Protein AF-A0A9W9YJ70-F1 (afdb_monomer)

pLDDT: mean 70.92, std 20.7, range [30.78, 95.25]

Organism: NCBI:txid174260

Sequence (168 aa):
MNPRKSPPRSLLRWKPKRRQTLLESAHDVGGISVFIYLFAKYFSAFHARAMAEESGFALLKRILLSPECKIGYHTLKVLMEVACDGDVFKPTNLADVPIMLNIDSTAVVRNVAIFQHFLLNWKIWEKAKQGVLEMLLATIDILVHGSHSYYTFKHHSVPESAACCSRF

Structure (mmCIF, N/CA/C/O backbone):
data_AF-A0A9W9YJ70-F1
#
_entry.id   AF-A0A9W9YJ70-F1
#
loop_
_atom_site.group_PDB
_atom_site.id
_atom_site.type_symbol
_atom_site.label_atom_id
_atom_site.label_alt_id
_atom_site.label_comp_id
_atom_site.label_asym_id
_atom_site.label_entity_id
_atom_site.label_seq_id
_atom_site.pdbx_PDB_ins_code
_atom_site.Cartn_x
_atom_site.Cartn_y
_atom_site.Cartn_z
_atom_site.occupancy
_atom_site.B_iso_or_equiv
_atom_site.auth_seq_id
_atom_site.auth_comp_id
_atom_site.auth_asym_id
_atom_site.auth_atom_id
_atom_site.pdbx_PDB_model_num
ATOM 1 N N . MET A 1 1 ? 67.999 4.741 64.733 1.00 35.34 1 MET A N 1
ATOM 2 C CA . MET A 1 1 ? 68.351 4.846 63.300 1.00 35.34 1 MET A CA 1
ATOM 3 C C . MET A 1 1 ? 67.203 4.224 62.502 1.00 35.34 1 MET A C 1
ATOM 5 O O . MET A 1 1 ? 66.841 3.102 62.822 1.00 35.34 1 MET A O 1
ATOM 9 N N . ASN A 1 2 ? 66.652 4.950 61.519 1.00 34.41 2 ASN A N 1
ATOM 10 C CA . ASN A 1 2 ? 65.498 4.617 60.646 1.00 34.41 2 ASN A CA 1
ATOM 11 C C . ASN A 1 2 ? 64.072 4.668 61.271 1.00 34.41 2 ASN A C 1
ATOM 13 O O . ASN A 1 2 ? 63.950 4.613 62.491 1.00 34.41 2 ASN A O 1
ATOM 17 N N . PRO A 1 3 ? 63.001 4.951 60.490 1.00 46.31 3 PRO A N 1
ATOM 18 C CA . PRO A 1 3 ? 62.489 6.316 60.381 1.00 46.31 3 PRO A CA 1
ATOM 19 C C . PRO A 1 3 ? 60.982 6.468 60.689 1.00 46.31 3 PRO A C 1
ATOM 21 O O . PRO A 1 3 ? 60.205 5.525 60.792 1.00 46.31 3 PRO A O 1
ATOM 24 N N . ARG A 1 4 ? 60.586 7.736 60.798 1.00 42.94 4 ARG A N 1
ATOM 25 C CA . ARG A 1 4 ? 59.229 8.286 60.927 1.00 42.94 4 ARG A CA 1
ATOM 26 C C . ARG A 1 4 ? 58.369 7.998 59.669 1.00 42.94 4 ARG A C 1
ATOM 28 O O . ARG A 1 4 ? 58.811 8.388 58.593 1.00 42.94 4 ARG A O 1
ATOM 35 N N . LYS A 1 5 ? 57.126 7.487 59.815 1.00 45.38 5 LYS A N 1
ATOM 36 C CA . LYS A 1 5 ? 55.837 8.115 59.374 1.00 45.38 5 LYS A CA 1
ATOM 37 C C . LYS A 1 5 ? 54.662 7.131 59.136 1.00 45.38 5 LYS A C 1
ATOM 39 O O . LYS A 1 5 ? 54.733 6.265 58.278 1.00 45.38 5 LYS A O 1
ATOM 44 N N . SER A 1 6 ? 53.564 7.429 59.850 1.00 47.78 6 SER A N 1
ATOM 45 C CA . SER A 1 6 ? 52.118 7.265 59.552 1.00 47.78 6 SER A CA 1
ATOM 46 C C . 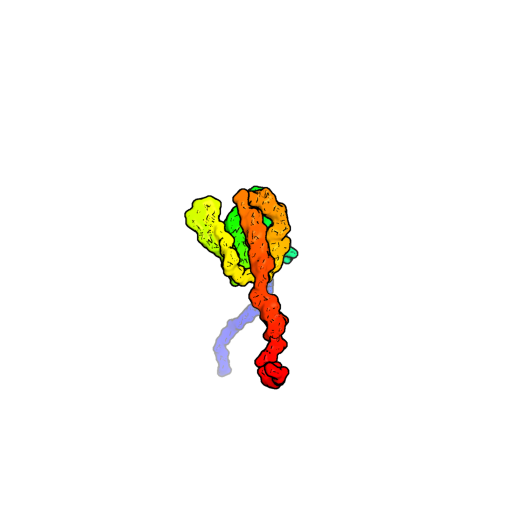SER A 1 6 ? 51.525 5.890 59.185 1.00 47.78 6 SER A C 1
ATOM 48 O O . SER A 1 6 ? 51.913 5.319 58.169 1.00 47.78 6 SER A O 1
ATOM 50 N N . PRO A 1 7 ? 50.456 5.432 59.877 1.00 55.91 7 PRO A N 1
ATOM 51 C CA . PRO A 1 7 ? 49.563 4.408 59.344 1.00 55.91 7 PRO A CA 1
ATOM 52 C C . PRO A 1 7 ? 48.533 5.078 58.422 1.00 55.91 7 PRO A C 1
ATOM 54 O O . PRO A 1 7 ? 48.067 6.180 58.724 1.00 55.91 7 PRO A O 1
ATOM 57 N N . PRO A 1 8 ? 48.139 4.452 57.305 1.00 48.38 8 PRO A N 1
ATOM 58 C CA . PRO A 1 8 ? 46.694 4.303 57.149 1.00 48.38 8 PRO A CA 1
ATOM 59 C C . PRO A 1 8 ? 46.289 3.067 56.340 1.00 48.38 8 PRO A C 1
ATOM 61 O O . PRO A 1 8 ? 46.865 2.748 55.306 1.00 48.38 8 PRO A O 1
ATOM 64 N N . ARG A 1 9 ? 45.186 2.450 56.756 1.00 47.12 9 ARG A N 1
ATOM 65 C CA . ARG A 1 9 ? 43.924 2.346 56.000 1.00 47.12 9 ARG A CA 1
ATOM 66 C C . ARG A 1 9 ? 43.118 1.239 56.653 1.00 47.12 9 ARG A C 1
ATOM 68 O O . ARG A 1 9 ? 43.296 0.051 56.417 1.00 47.12 9 ARG A O 1
ATOM 75 N N . SER A 1 10 ? 42.254 1.702 57.540 1.00 49.62 10 SER A N 1
ATOM 76 C CA . SER A 1 10 ? 41.126 0.997 58.115 1.00 49.62 10 SER A CA 1
ATOM 77 C C . SER A 1 10 ? 40.418 0.128 57.071 1.00 49.62 10 SER A C 1
ATOM 79 O O . SER A 1 10 ? 39.738 0.620 56.173 1.00 49.62 10 SER A O 1
ATOM 81 N N . LEU A 1 11 ? 40.531 -1.189 57.253 1.00 47.25 11 LEU A N 1
ATOM 82 C CA . LEU A 1 11 ? 39.618 -2.204 56.732 1.00 47.25 11 LEU A CA 1
ATOM 83 C C . LEU A 1 11 ? 38.243 -2.036 57.398 1.00 47.25 11 LEU A C 1
ATOM 85 O O . LEU A 1 11 ? 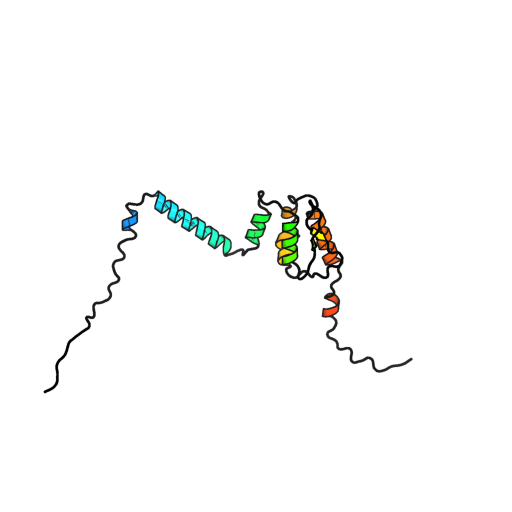37.782 -2.868 58.177 1.00 47.25 11 LEU A O 1
ATOM 89 N N . LEU A 1 12 ? 37.559 -0.936 57.093 1.00 49.03 12 LEU A N 1
ATOM 90 C CA . LEU A 1 12 ? 36.133 -0.808 57.347 1.00 49.03 12 LEU A CA 1
ATOM 91 C C . LEU A 1 12 ? 35.407 -1.464 56.181 1.00 49.03 12 LEU A C 1
ATOM 93 O O . LEU A 1 12 ? 35.013 -0.830 55.209 1.00 49.03 12 LEU A O 1
ATOM 97 N N . ARG A 1 13 ? 35.306 -2.792 56.312 1.00 36.09 13 ARG A N 1
ATOM 98 C CA . ARG A 1 13 ? 34.165 -3.626 55.931 1.00 36.09 13 ARG A CA 1
ATOM 99 C C . ARG A 1 13 ? 33.048 -2.782 55.307 1.00 36.09 13 ARG A C 1
ATOM 101 O O . ARG A 1 13 ? 32.252 -2.188 56.035 1.00 36.09 13 ARG A O 1
ATOM 108 N N . TRP A 1 14 ? 32.996 -2.746 53.977 1.00 30.78 14 TRP A N 1
ATOM 109 C CA . TRP A 1 14 ? 31.865 -2.210 53.227 1.00 30.78 14 TRP A CA 1
ATOM 110 C C . TRP A 1 14 ? 30.626 -3.039 53.575 1.00 30.78 14 TRP A C 1
ATOM 112 O O . TRP A 1 14 ? 30.305 -4.033 52.931 1.00 30.78 14 TRP A O 1
ATOM 122 N N . LYS A 1 15 ? 29.946 -2.660 54.660 1.00 39.19 15 LYS A N 1
ATOM 123 C CA . LYS A 1 15 ? 28.571 -3.071 54.896 1.00 39.19 15 LYS A CA 1
ATOM 124 C C . LYS A 1 15 ? 27.729 -2.328 53.862 1.00 39.19 15 LYS A C 1
ATOM 126 O O . LYS A 1 15 ? 27.862 -1.105 53.780 1.00 39.19 15 LYS A O 1
ATOM 131 N N . PRO A 1 16 ? 26.886 -3.019 53.076 1.00 36.06 16 PRO A N 1
ATOM 132 C CA . PRO A 1 16 ? 25.988 -2.344 52.159 1.00 36.06 16 PRO A CA 1
ATOM 133 C C . PRO A 1 16 ? 25.180 -1.342 52.973 1.00 36.06 16 PRO A C 1
ATOM 135 O O . PRO A 1 16 ? 24.531 -1.692 53.965 1.00 36.06 16 PRO A O 1
ATOM 138 N N . LYS A 1 17 ? 25.322 -0.072 52.593 1.00 44.00 17 LYS A N 1
ATOM 139 C CA . LYS A 1 17 ? 24.580 1.039 53.164 1.00 44.00 17 LYS A CA 1
ATOM 140 C C . LYS A 1 17 ? 23.111 0.652 53.078 1.00 44.00 17 LYS A C 1
ATOM 142 O O . LYS A 1 17 ? 22.598 0.403 51.989 1.00 44.00 17 LYS A O 1
ATOM 147 N N . ARG A 1 18 ? 22.528 0.478 54.266 1.00 45.34 18 ARG A N 1
ATOM 148 C CA . ARG A 1 18 ? 21.122 0.201 54.545 1.00 45.34 18 ARG A CA 1
ATOM 149 C C . ARG A 1 18 ? 20.251 0.685 53.383 1.00 45.34 18 ARG A C 1
ATOM 151 O O . ARG A 1 18 ? 20.178 1.886 53.146 1.00 45.34 18 ARG A O 1
ATOM 158 N N . ARG A 1 19 ? 19.591 -0.241 52.677 1.00 44.50 19 ARG A N 1
ATOM 159 C CA . ARG A 1 19 ? 18.429 0.075 51.831 1.00 44.50 19 ARG A CA 1
ATOM 160 C C . ARG A 1 19 ? 17.256 0.445 52.748 1.00 44.50 19 ARG A C 1
ATOM 162 O O . ARG A 1 19 ? 16.303 -0.303 52.896 1.00 44.50 19 ARG A O 1
ATOM 169 N N . GLN A 1 20 ? 17.388 1.575 53.418 1.00 49.66 20 GLN A N 1
ATOM 170 C CA . GLN A 1 20 ? 16.313 2.393 53.962 1.00 49.66 20 GLN A CA 1
ATOM 171 C C . GLN A 1 20 ? 16.580 3.716 53.245 1.00 49.66 20 GLN A C 1
ATOM 173 O O . GLN A 1 20 ? 17.617 4.322 53.484 1.00 49.66 20 GLN A O 1
ATOM 178 N N . THR A 1 21 ? 15.872 4.075 52.178 1.00 48.59 21 THR A N 1
ATOM 179 C CA . THR A 1 21 ? 14.490 4.555 52.238 1.00 48.59 21 THR A CA 1
ATOM 180 C C . THR A 1 21 ? 13.903 4.640 50.816 1.00 48.59 21 THR A C 1
ATOM 182 O O . THR A 1 21 ? 13.986 5.663 50.150 1.00 48.59 21 THR A O 1
ATOM 185 N N . LEU A 1 22 ? 13.303 3.562 50.308 1.00 48.34 22 LEU A N 1
ATOM 186 C CA . LEU A 1 22 ? 12.308 3.684 49.220 1.00 48.34 22 LEU A CA 1
ATOM 187 C C . LEU A 1 22 ? 10.999 2.949 49.529 1.00 48.34 22 LEU A C 1
ATOM 189 O O . LEU A 1 22 ? 10.018 3.136 48.821 1.00 48.34 22 LEU A O 1
ATOM 193 N N . LEU A 1 23 ? 10.963 2.163 50.612 1.00 49.12 23 LEU A N 1
ATOM 194 C CA . LEU A 1 23 ? 9.728 1.596 51.156 1.00 49.12 23 LEU A CA 1
ATOM 195 C C . LEU A 1 23 ? 9.146 2.456 52.294 1.00 49.12 23 LEU A C 1
ATOM 197 O O . LEU A 1 23 ? 7.940 2.459 52.487 1.00 49.12 23 LEU A O 1
ATOM 201 N N . GLU A 1 24 ? 9.968 3.240 53.003 1.00 46.94 24 GLU A N 1
ATOM 202 C CA . GLU A 1 24 ? 9.475 4.179 54.030 1.00 46.94 24 GLU A CA 1
ATOM 203 C C . GLU A 1 24 ? 8.875 5.461 53.444 1.00 46.94 24 GLU A C 1
ATOM 205 O O . GLU A 1 24 ? 8.055 6.096 54.092 1.00 46.94 24 GLU A O 1
ATOM 210 N N . SER A 1 25 ? 9.186 5.808 52.193 1.00 46.56 25 SER A N 1
ATOM 211 C CA . SER A 1 25 ? 8.471 6.882 51.489 1.00 46.56 25 SER A CA 1
ATOM 212 C C . SER A 1 25 ? 7.117 6.418 50.946 1.00 46.56 25 SER A C 1
ATOM 214 O O . SER A 1 25 ? 6.317 7.246 50.534 1.00 46.56 25 SER A O 1
ATOM 216 N N . ALA A 1 26 ? 6.831 5.110 50.942 1.00 51.62 26 ALA A N 1
ATOM 217 C CA . ALA A 1 26 ? 5.557 4.585 50.451 1.00 51.62 26 ALA A CA 1
ATOM 218 C C . ALA A 1 26 ? 4.420 4.711 51.479 1.00 51.62 26 ALA A C 1
ATOM 220 O O . ALA A 1 26 ? 3.260 4.552 51.114 1.00 51.62 26 ALA A O 1
ATOM 221 N N . HIS A 1 27 ? 4.731 5.023 52.742 1.00 51.22 27 HIS A N 1
ATOM 222 C CA . HIS A 1 27 ? 3.723 5.238 53.782 1.00 51.22 27 HIS A CA 1
ATOM 223 C C . HIS A 1 27 ? 3.159 6.665 53.832 1.00 51.22 27 HIS A C 1
ATOM 225 O O . HIS A 1 27 ? 2.244 6.905 54.612 1.00 51.22 27 HIS A O 1
ATOM 231 N N . ASP A 1 28 ? 3.649 7.574 52.981 1.00 55.16 28 ASP A N 1
ATOM 232 C CA . ASP A 1 28 ? 3.177 8.968 52.918 1.00 55.16 28 ASP A CA 1
ATOM 233 C C . ASP A 1 28 ? 2.742 9.402 51.508 1.00 55.16 28 ASP A C 1
ATOM 235 O O . ASP A 1 28 ? 2.331 10.535 51.272 1.00 55.16 28 ASP A O 1
ATOM 239 N N . VAL A 1 29 ? 2.792 8.485 50.538 1.00 58.44 29 VAL A N 1
ATOM 240 C CA . VAL A 1 29 ? 2.275 8.747 49.198 1.00 58.44 29 VAL A CA 1
ATOM 241 C C . VAL A 1 29 ? 1.085 7.831 48.982 1.00 58.44 29 VAL A C 1
ATOM 243 O O . VAL A 1 29 ? 1.234 6.633 48.748 1.00 58.44 29 VAL A O 1
ATOM 246 N N . GLY A 1 30 ? -0.108 8.414 49.132 1.00 66.44 30 GLY A N 1
ATOM 247 C CA . GLY A 1 30 ? -1.389 7.717 49.063 1.00 66.44 30 GLY A CA 1
ATOM 248 C C . GLY A 1 30 ? -1.483 6.763 47.872 1.00 66.44 30 GLY A C 1
ATOM 249 O O . GLY A 1 30 ? -0.824 6.959 46.849 1.00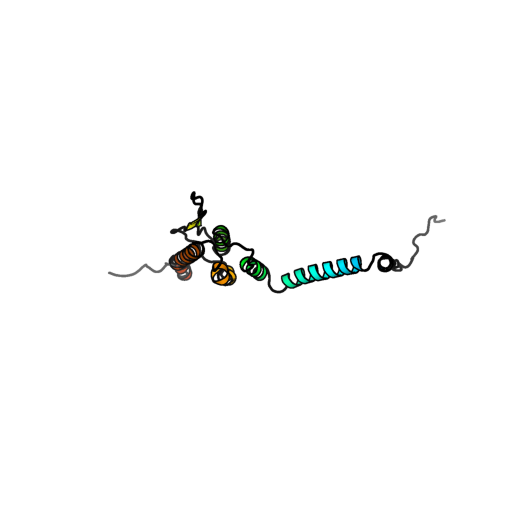 66.44 30 GLY A O 1
ATOM 250 N N . GLY A 1 31 ? -2.329 5.733 47.997 1.00 71.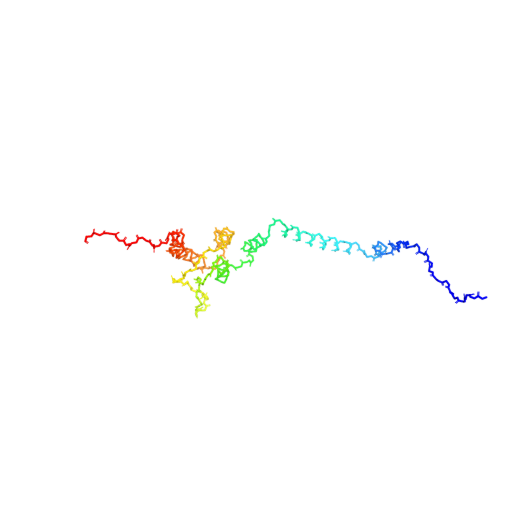44 31 GLY A N 1
ATOM 251 C CA . GLY A 1 31 ? -2.430 4.603 47.058 1.00 71.44 31 GLY A CA 1
ATOM 252 C C . GLY A 1 31 ? -2.548 4.977 45.575 1.00 71.44 31 GLY A C 1
ATOM 253 O O . GLY A 1 31 ? -2.208 4.171 44.717 1.00 71.44 31 GLY A O 1
ATOM 254 N N . ILE A 1 32 ? -2.926 6.219 45.270 1.00 74.19 32 ILE A N 1
ATOM 255 C CA . ILE A 1 32 ? -2.881 6.833 43.942 1.00 74.19 32 ILE A CA 1
ATOM 256 C C . ILE A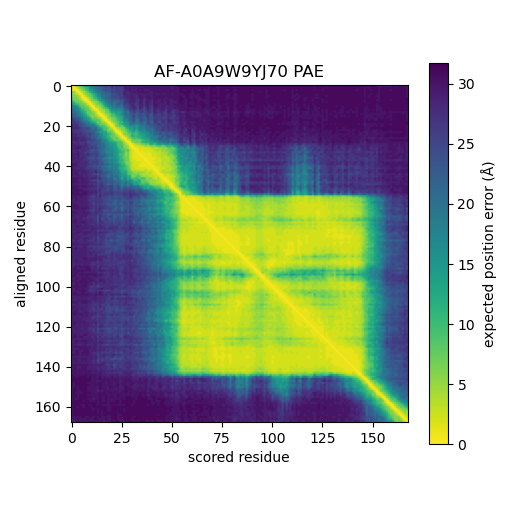 1 32 ? -1.472 6.815 43.330 1.00 74.19 32 ILE A C 1
ATOM 258 O O . ILE A 1 32 ? -1.349 6.502 42.156 1.00 74.19 32 ILE A O 1
ATOM 262 N N . SER A 1 33 ? -0.395 7.093 44.069 1.00 67.12 33 SER A N 1
ATOM 263 C CA . SER A 1 33 ? 0.963 7.074 43.494 1.00 67.12 33 SER A CA 1
ATOM 264 C C . SER A 1 33 ? 1.453 5.663 43.208 1.00 67.12 33 SER A C 1
ATOM 266 O O . SER A 1 33 ? 2.029 5.410 42.151 1.00 67.12 33 SER A O 1
ATOM 268 N N . VAL A 1 34 ? 1.148 4.716 44.097 1.00 77.12 34 VAL A N 1
ATOM 269 C CA . VAL A 1 34 ? 1.418 3.293 43.859 1.00 77.12 34 VAL A CA 1
ATOM 270 C C . VAL A 1 34 ? 0.610 2.805 42.657 1.00 77.12 34 VAL A C 1
ATOM 272 O O . VAL A 1 34 ? 1.157 2.130 41.788 1.00 77.12 34 VAL A O 1
ATOM 275 N N . PHE A 1 35 ? -0.658 3.208 42.553 1.00 74.94 35 PHE A N 1
ATOM 276 C CA . PHE A 1 35 ? -1.517 2.898 41.416 1.00 74.94 35 PHE A CA 1
ATOM 277 C C . PHE A 1 35 ? -0.991 3.514 40.117 1.00 74.94 35 PHE A C 1
ATOM 279 O O . PHE A 1 35 ? -0.860 2.798 39.135 1.00 74.94 35 PHE A O 1
ATOM 286 N N . ILE A 1 36 ? -0.612 4.795 40.107 1.00 73.56 36 ILE A N 1
ATOM 287 C CA . ILE A 1 36 ? -0.038 5.477 38.939 1.00 73.56 36 ILE A CA 1
ATOM 288 C C . ILE A 1 36 ? 1.284 4.827 38.534 1.00 73.56 36 ILE A C 1
ATOM 290 O O . ILE A 1 36 ? 1.498 4.582 37.352 1.00 73.56 36 ILE A O 1
ATOM 294 N N . TYR A 1 37 ? 2.161 4.505 39.484 1.00 77.00 37 TYR A N 1
ATOM 295 C CA . TYR A 1 37 ? 3.434 3.848 39.202 1.00 77.00 37 TYR A CA 1
ATOM 296 C C . TYR A 1 37 ? 3.229 2.450 38.612 1.00 77.00 37 TYR A C 1
ATOM 298 O O . TYR A 1 37 ? 3.838 2.108 37.598 1.00 77.00 37 TYR A O 1
ATOM 306 N N . LEU A 1 38 ? 2.346 1.645 39.210 1.00 74.19 38 LEU A N 1
ATOM 307 C CA . LEU A 1 38 ? 2.021 0.311 38.710 1.00 74.19 38 LEU A CA 1
ATOM 308 C C . LEU A 1 38 ? 1.301 0.375 37.365 1.00 74.19 38 LEU A C 1
ATOM 310 O O . LEU A 1 38 ? 1.631 -0.407 36.481 1.00 74.19 38 LEU A O 1
ATOM 314 N N . PHE A 1 39 ? 0.386 1.324 37.176 1.00 73.50 39 PHE A N 1
ATOM 315 C CA . PHE A 1 39 ? -0.322 1.545 35.921 1.00 73.50 39 PHE A CA 1
ATOM 316 C C . PHE A 1 39 ? 0.633 2.006 34.821 1.00 73.50 39 PHE A C 1
ATOM 318 O O . PHE A 1 39 ? 0.635 1.428 33.743 1.00 73.50 39 PHE A O 1
ATOM 325 N N . ALA A 1 40 ? 1.518 2.965 35.094 1.00 68.50 40 ALA A N 1
ATOM 326 C CA . ALA A 1 40 ? 2.534 3.420 34.150 1.00 68.50 40 ALA A CA 1
ATOM 327 C C . ALA A 1 40 ? 3.529 2.304 33.810 1.00 68.50 40 ALA A C 1
ATOM 329 O O . ALA A 1 40 ? 3.902 2.133 32.650 1.00 68.50 40 ALA A O 1
ATOM 330 N N . LYS A 1 41 ? 3.927 1.489 34.792 1.00 69.81 41 LYS A N 1
ATOM 331 C CA . LYS A 1 41 ? 4.809 0.335 34.584 1.00 69.81 41 LYS A CA 1
ATOM 332 C C . LYS A 1 41 ? 4.121 -0.783 33.804 1.00 69.81 41 LYS A C 1
ATOM 334 O O . LYS A 1 41 ? 4.733 -1.366 32.920 1.00 69.81 41 LYS A O 1
ATOM 339 N N . TYR A 1 42 ? 2.854 -1.059 34.092 1.00 71.94 42 TYR A N 1
ATOM 340 C CA . TYR A 1 42 ? 2.044 -2.024 33.356 1.00 71.94 42 TYR A CA 1
ATOM 341 C C . TYR A 1 42 ? 1.804 -1.550 31.926 1.00 71.94 42 TYR A C 1
ATOM 343 O O . TYR A 1 42 ? 2.023 -2.311 30.998 1.00 71.94 42 TYR A O 1
ATOM 351 N N . PHE A 1 43 ? 1.443 -0.284 31.730 1.00 64.00 43 PHE A N 1
ATOM 352 C CA . PHE A 1 43 ? 1.204 0.308 30.417 1.00 64.00 43 PHE A CA 1
ATOM 353 C C . PHE A 1 43 ? 2.474 0.363 29.564 1.00 64.00 43 PHE A C 1
ATOM 355 O O . PHE A 1 43 ? 2.428 0.046 28.376 1.00 64.00 43 PHE A O 1
ATOM 362 N N . SER A 1 44 ? 3.615 0.711 30.165 1.00 61.53 44 SER A N 1
ATOM 363 C CA . SER A 1 44 ? 4.912 0.733 29.479 1.00 61.53 44 SER A CA 1
ATOM 364 C C . SER A 1 44 ? 5.443 -0.670 29.192 1.00 61.53 44 SER A C 1
ATOM 366 O O . SER A 1 44 ? 5.921 -0.909 28.089 1.00 61.53 44 SER A O 1
ATOM 368 N N . ALA A 1 45 ? 5.303 -1.625 30.117 1.00 62.03 45 ALA A N 1
ATOM 369 C CA . ALA A 1 45 ? 5.669 -3.022 29.886 1.00 62.03 45 ALA A CA 1
ATOM 370 C C . ALA A 1 45 ? 4.722 -3.716 28.898 1.00 62.03 45 ALA A C 1
ATOM 372 O O . ALA A 1 45 ? 5.175 -4.522 28.097 1.00 62.03 45 ALA A O 1
ATOM 373 N N . PHE A 1 46 ? 3.430 -3.388 28.913 1.00 59.12 46 PHE A N 1
ATOM 374 C CA . PHE A 1 46 ? 2.450 -3.841 27.928 1.00 59.12 46 PHE A CA 1
ATOM 375 C C . PHE A 1 46 ? 2.798 -3.308 26.541 1.00 59.12 46 PHE A C 1
ATOM 377 O O . PHE A 1 46 ? 2.842 -4.088 25.598 1.00 59.12 46 PHE A O 1
ATOM 384 N N . HIS A 1 47 ? 3.141 -2.022 26.419 1.00 53.78 47 HIS A N 1
ATOM 385 C CA . HIS A 1 47 ? 3.639 -1.457 25.164 1.00 53.78 47 HIS A CA 1
ATOM 386 C C . HIS A 1 47 ? 4.957 -2.101 24.723 1.00 53.78 47 HIS A C 1
ATOM 388 O O . HIS A 1 47 ? 5.086 -2.480 23.566 1.00 53.78 47 HIS A O 1
ATOM 394 N N . ALA A 1 48 ? 5.918 -2.277 25.631 1.00 56.41 48 ALA A N 1
ATOM 395 C CA . ALA A 1 48 ? 7.205 -2.898 25.324 1.00 56.41 48 ALA A CA 1
ATOM 396 C C . ALA A 1 48 ? 7.061 -4.375 24.924 1.00 56.41 48 ALA A C 1
ATOM 398 O O . ALA A 1 48 ? 7.728 -4.827 24.001 1.00 56.41 48 ALA A O 1
ATOM 399 N N . ARG A 1 49 ? 6.157 -5.120 25.570 1.00 51.50 49 ARG A N 1
ATOM 400 C CA . ARG A 1 49 ? 5.863 -6.525 25.262 1.00 51.50 49 ARG A CA 1
ATOM 401 C C . ARG A 1 49 ? 5.030 -6.675 23.988 1.00 51.50 49 ARG A C 1
ATOM 403 O O . ARG A 1 49 ? 5.306 -7.575 23.209 1.00 51.50 49 ARG A O 1
ATOM 410 N N . ALA A 1 50 ? 4.089 -5.767 23.727 1.00 53.34 50 ALA A N 1
ATOM 411 C CA . ALA A 1 50 ? 3.390 -5.674 22.443 1.00 53.34 50 ALA A CA 1
ATOM 412 C C . ALA A 1 50 ? 4.345 -5.328 21.286 1.00 53.34 50 ALA A C 1
ATOM 414 O O . ALA A 1 50 ? 4.123 -5.756 20.161 1.00 53.34 50 ALA A O 1
ATOM 415 N N . MET A 1 51 ? 5.427 -4.593 21.563 1.00 52.75 51 MET A N 1
ATOM 416 C CA . MET A 1 51 ? 6.496 -4.318 20.598 1.00 52.75 51 MET A CA 1
ATOM 417 C C . MET A 1 51 ? 7.465 -5.497 20.390 1.00 52.75 51 MET A C 1
ATOM 419 O O . MET A 1 51 ? 8.188 -5.497 19.396 1.00 52.75 51 MET A O 1
ATOM 423 N N . ALA A 1 52 ? 7.501 -6.484 21.294 1.00 54.59 52 ALA A N 1
ATOM 424 C CA . ALA A 1 52 ? 8.566 -7.489 21.340 1.00 54.59 52 ALA A CA 1
ATOM 425 C C . ALA A 1 52 ? 8.305 -8.781 20.540 1.00 54.59 52 ALA A C 1
ATOM 427 O O . ALA A 1 52 ? 9.272 -9.485 20.266 1.00 54.59 52 ALA A O 1
ATOM 428 N N . GLU A 1 53 ? 7.069 -9.098 20.130 1.00 53.12 53 GLU A N 1
ATOM 429 C CA . GLU A 1 53 ? 6.786 -10.342 19.372 1.00 53.12 53 GLU A CA 1
ATOM 430 C C . GLU A 1 53 ? 6.148 -10.144 17.981 1.00 53.12 53 GLU A C 1
ATOM 432 O O . GLU A 1 53 ? 6.091 -11.092 17.208 1.00 53.12 53 GLU A O 1
AT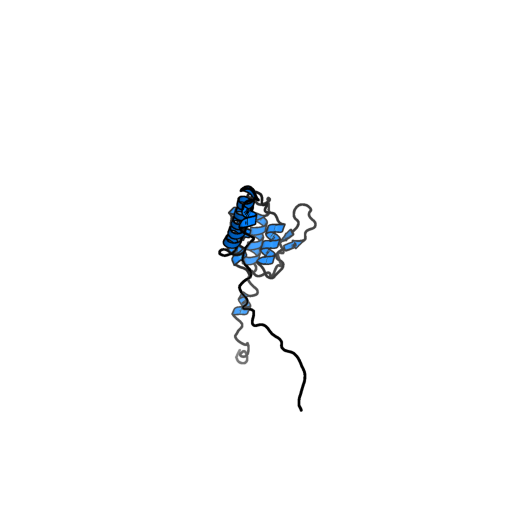OM 437 N N . GLU A 1 54 ? 5.775 -8.920 17.583 1.00 55.25 54 GLU A N 1
ATOM 438 C CA . GLU A 1 54 ? 5.273 -8.625 16.227 1.00 55.25 54 GLU A CA 1
ATOM 439 C C . GLU A 1 54 ? 5.740 -7.220 15.779 1.00 55.25 54 GLU A C 1
ATOM 441 O O . GLU A 1 54 ? 5.076 -6.191 15.931 1.00 55.25 54 GLU A O 1
ATOM 446 N N . SER A 1 55 ? 6.984 -7.177 15.302 1.00 71.56 55 SER A N 1
ATOM 447 C CA . SER A 1 55 ? 7.815 -5.983 15.132 1.00 71.56 55 SER A CA 1
ATOM 448 C C . SER A 1 55 ? 7.338 -5.065 13.994 1.00 71.56 55 SER A C 1
ATOM 450 O O . SER A 1 55 ? 7.366 -5.419 12.823 1.00 71.56 55 SER A O 1
ATOM 452 N N . GLY A 1 56 ? 6.895 -3.845 14.312 1.00 74.19 56 GLY A N 1
ATOM 453 C CA . GLY A 1 56 ? 6.650 -2.752 13.351 1.00 74.19 56 GLY A CA 1
ATOM 454 C C . GLY A 1 56 ? 5.450 -2.920 12.405 1.00 74.19 56 GLY A C 1
ATOM 455 O O . GLY A 1 56 ? 4.543 -2.087 12.411 1.00 74.19 56 GLY A O 1
ATOM 456 N N . PHE A 1 57 ? 5.398 -3.988 11.607 1.00 81.81 57 PHE A N 1
ATOM 457 C CA . PHE A 1 57 ? 4.330 -4.206 10.633 1.00 81.81 57 PHE A CA 1
ATOM 458 C C . PHE A 1 57 ? 2.972 -4.454 11.282 1.00 81.81 57 PHE A C 1
ATOM 460 O O . PHE A 1 57 ? 1.967 -3.952 10.782 1.00 81.81 57 PHE A O 1
ATOM 467 N N . ALA A 1 58 ? 2.920 -5.155 12.416 1.00 82.50 58 ALA A N 1
ATOM 468 C CA . ALA A 1 58 ? 1.672 -5.352 13.150 1.00 82.50 58 ALA A CA 1
ATOM 469 C C . ALA A 1 58 ? 1.115 -4.031 13.703 1.00 82.50 58 ALA A C 1
ATOM 471 O O . ALA A 1 58 ? -0.088 -3.776 13.609 1.00 82.50 58 ALA A O 1
ATOM 472 N N . LEU A 1 59 ? 1.988 -3.147 14.200 1.00 83.00 59 LEU A N 1
ATOM 473 C CA . LEU A 1 59 ? 1.605 -1.806 14.650 1.00 83.00 59 LEU A CA 1
ATOM 474 C C . LEU A 1 59 ? 1.094 -0.955 13.490 1.00 83.00 59 LEU A C 1
ATOM 476 O O . LEU A 1 59 ? 0.006 -0.389 13.582 1.00 83.00 59 LEU A O 1
ATOM 480 N N . LEU A 1 60 ? 1.833 -0.911 12.378 1.00 86.56 60 LEU A N 1
ATOM 481 C CA . LEU A 1 60 ? 1.407 -0.170 11.195 1.00 86.56 60 LEU A CA 1
ATOM 482 C C . LEU A 1 60 ? 0.078 -0.711 10.657 1.00 86.56 60 LEU A C 1
ATOM 484 O O . LEU A 1 60 ? -0.812 0.061 10.320 1.00 86.56 60 LEU A O 1
ATOM 488 N N . LYS A 1 61 ? -0.106 -2.034 10.655 1.00 86.62 61 LYS A N 1
ATOM 489 C CA . LYS A 1 61 ? -1.345 -2.681 10.208 1.00 86.62 61 LYS A CA 1
ATOM 490 C C . LYS A 1 61 ? -2.506 -2.290 11.108 1.00 86.62 61 LYS A C 1
ATOM 492 O O . LYS A 1 61 ? -3.577 -1.968 10.607 1.00 86.62 61 LYS A O 1
ATOM 497 N N . ARG A 1 62 ? -2.290 -2.258 12.425 1.00 87.75 62 ARG A N 1
ATOM 498 C CA . ARG A 1 62 ? -3.288 -1.805 13.397 1.00 87.75 62 ARG A CA 1
ATOM 499 C C . ARG A 1 62 ? -3.667 -0.340 13.180 1.00 87.75 62 ARG A C 1
ATOM 501 O O . ARG A 1 62 ? -4.853 -0.037 13.192 1.00 87.75 62 ARG A O 1
ATOM 508 N N . ILE A 1 63 ? -2.696 0.537 12.917 1.00 88.56 63 ILE A N 1
ATOM 509 C CA . ILE A 1 63 ? -2.945 1.954 12.604 1.00 88.56 63 ILE A CA 1
ATOM 510 C C . ILE A 1 63 ? -3.750 2.080 11.309 1.00 88.56 63 ILE A C 1
ATOM 512 O O . ILE A 1 63 ? -4.803 2.707 11.307 1.00 88.56 63 ILE A O 1
ATOM 516 N N . LEU A 1 64 ? -3.301 1.439 10.227 1.00 89.25 64 LEU A N 1
ATOM 517 C CA . LEU A 1 64 ? -3.965 1.507 8.925 1.00 89.25 64 LEU A CA 1
ATOM 518 C C . LEU A 1 64 ? -5.370 0.894 8.951 1.00 89.25 64 LEU A C 1
ATOM 520 O O . LEU A 1 64 ? -6.232 1.333 8.199 1.00 89.25 64 LEU A O 1
ATOM 524 N N . LEU A 1 65 ? -5.643 -0.067 9.835 1.00 89.19 65 LEU A N 1
ATOM 525 C CA . LEU A 1 65 ? -6.982 -0.625 10.048 1.00 89.19 65 LEU A CA 1
ATOM 526 C C . LEU A 1 65 ? -7.837 0.201 11.023 1.00 89.19 65 LEU A C 1
ATOM 528 O O . LEU A 1 65 ? -9.060 0.132 10.936 1.00 89.19 65 LEU A O 1
ATOM 532 N N . SER A 1 66 ? -7.238 1.047 11.866 1.00 88.06 66 SER A N 1
ATOM 533 C CA . SER A 1 66 ? -7.943 1.882 12.853 1.00 88.06 66 SER A CA 1
ATOM 534 C C . SER A 1 66 ? -8.947 2.833 12.195 1.00 88.06 66 SER A C 1
ATOM 536 O O . SER A 1 66 ? -8.585 3.489 11.214 1.00 88.06 66 SER A O 1
ATOM 538 N N . PRO A 1 67 ? -10.188 2.960 12.690 1.00 83.31 67 PRO A N 1
ATOM 539 C CA . PRO A 1 67 ? -11.224 3.770 12.043 1.00 83.31 67 PRO A CA 1
ATOM 540 C C . PRO A 1 67 ? -10.859 5.259 11.922 1.00 83.31 67 PRO A C 1
ATOM 542 O O . PRO A 1 67 ? -11.333 5.933 11.014 1.00 83.31 67 PRO A O 1
ATOM 545 N N . GLU A 1 68 ? -9.975 5.769 12.781 1.00 86.56 68 GLU A N 1
ATOM 546 C CA . GLU A 1 68 ? -9.494 7.153 12.738 1.00 86.56 68 GLU A CA 1
ATOM 547 C C . GLU A 1 68 ? -8.474 7.398 11.611 1.00 86.56 68 GLU A C 1
ATOM 549 O O . GLU A 1 68 ? -8.227 8.544 11.226 1.00 86.56 68 GLU A O 1
ATOM 554 N N . CYS A 1 69 ? -7.867 6.336 11.068 1.00 87.62 69 CYS A N 1
ATOM 555 C CA . CYS A 1 69 ? -6.867 6.441 10.015 1.00 87.62 69 CYS A CA 1
ATOM 556 C C . CYS A 1 69 ? -7.530 6.596 8.642 1.00 87.62 69 CYS A C 1
ATOM 558 O O . CYS A 1 69 ? -8.153 5.667 8.119 1.00 87.62 69 CYS A O 1
ATOM 560 N N . LYS A 1 70 ? -7.349 7.778 8.045 1.00 88.06 70 LYS A N 1
ATOM 561 C CA . LYS A 1 70 ? -7.784 8.090 6.681 1.00 88.06 70 LYS A CA 1
ATOM 562 C C . LYS A 1 70 ? -6.717 7.652 5.683 1.00 88.06 70 LYS A C 1
ATOM 564 O O . LYS A 1 70 ? -5.603 8.172 5.701 1.00 88.06 70 LYS A O 1
ATOM 569 N N . ILE A 1 71 ? -7.074 6.728 4.797 1.00 93.38 71 ILE A N 1
ATOM 570 C CA . ILE A 1 71 ? -6.170 6.220 3.761 1.00 93.38 71 ILE A CA 1
ATOM 571 C C . ILE A 1 71 ? -6.309 7.084 2.507 1.00 93.38 71 ILE A C 1
ATOM 573 O O . ILE A 1 71 ? -7.391 7.200 1.931 1.00 93.38 71 ILE A O 1
ATOM 577 N N . GLY A 1 72 ? -5.211 7.722 2.104 1.00 92.38 72 GLY A N 1
ATOM 578 C CA . GLY A 1 72 ? -5.167 8.637 0.963 1.00 92.38 72 GLY A CA 1
ATOM 579 C C . GLY A 1 72 ? -4.000 8.358 0.018 1.00 92.38 72 GLY A C 1
ATOM 580 O O . GLY A 1 72 ? -3.179 7.474 0.258 1.00 92.38 72 GLY A O 1
ATOM 581 N N . TYR A 1 73 ? -3.886 9.173 -1.032 1.00 92.19 73 TYR A N 1
ATOM 582 C CA . TYR A 1 73 ? -2.830 9.062 -2.045 1.00 92.19 73 TYR A CA 1
ATOM 583 C C . TYR A 1 73 ? -1.410 9.095 -1.460 1.00 92.19 73 TYR A C 1
ATOM 585 O O . TYR A 1 73 ? -0.550 8.338 -1.893 1.00 92.19 73 TYR A O 1
ATOM 593 N N . HIS A 1 74 ? -1.161 9.904 -0.427 1.00 90.75 74 HIS A N 1
ATOM 594 C CA . HIS A 1 74 ? 0.143 9.926 0.246 1.00 90.75 74 HIS A CA 1
ATOM 595 C C . HIS A 1 74 ? 0.471 8.608 0.953 1.00 90.75 74 HIS A C 1
ATOM 597 O O . HIS A 1 74 ? 1.613 8.162 0.897 1.00 90.75 74 HIS A O 1
ATOM 603 N N . THR A 1 75 ? -0.517 7.962 1.578 1.00 92.06 75 THR A N 1
ATOM 604 C CA . THR A 1 75 ? -0.332 6.644 2.200 1.00 92.06 75 THR A CA 1
ATOM 605 C C . THR A 1 75 ? 0.068 5.615 1.151 1.00 92.06 75 THR A C 1
ATOM 607 O O . THR A 1 75 ? 1.029 4.878 1.353 1.00 92.06 75 THR A O 1
ATOM 610 N N . LEU A 1 76 ? -0.626 5.607 0.008 1.00 94.38 76 LEU A N 1
ATOM 611 C CA . LEU A 1 76 ? -0.293 4.740 -1.119 1.00 94.38 76 LEU A CA 1
ATOM 612 C C . LEU A 1 76 ? 1.123 5.015 -1.648 1.00 94.38 76 LEU A C 1
ATOM 614 O O . LEU A 1 76 ? 1.894 4.074 -1.820 1.00 94.38 76 LEU A O 1
ATOM 618 N N . LYS A 1 77 ? 1.484 6.291 -1.842 1.00 92.69 77 LYS A N 1
ATOM 619 C CA . LYS A 1 77 ? 2.818 6.705 -2.304 1.00 92.69 77 LYS A CA 1
ATOM 620 C C . LYS A 1 77 ? 3.920 6.154 -1.406 1.00 92.69 77 LYS A C 1
ATOM 622 O O . LYS A 1 77 ? 4.806 5.464 -1.891 1.00 92.69 77 LYS A O 1
ATOM 627 N N . VAL A 1 78 ? 3.821 6.406 -0.100 1.00 92.19 78 VAL A N 1
ATOM 628 C CA . VAL A 1 78 ? 4.828 5.973 0.879 1.00 92.19 78 VAL A CA 1
ATOM 629 C C . VAL A 1 78 ? 4.927 4.449 0.921 1.00 92.19 78 VAL A C 1
ATOM 631 O O . VAL A 1 78 ? 6.027 3.909 0.953 1.00 92.19 78 VAL A O 1
ATOM 634 N N . LEU A 1 79 ? 3.797 3.733 0.884 1.00 93.19 79 LEU A N 1
ATOM 635 C CA . LEU A 1 79 ? 3.828 2.269 0.853 1.00 93.19 79 LEU A CA 1
ATOM 636 C C . LEU A 1 79 ? 4.528 1.742 -0.406 1.00 93.19 79 LEU A C 1
ATOM 638 O O . LEU A 1 79 ? 5.305 0.798 -0.300 1.00 93.19 79 LEU A O 1
ATOM 642 N N . MET A 1 80 ? 4.309 2.359 -1.570 1.00 93.25 80 MET A N 1
ATOM 643 C CA . MET A 1 80 ? 4.978 1.959 -2.812 1.00 93.25 80 MET A CA 1
ATOM 644 C C . MET A 1 80 ? 6.467 2.305 -2.831 1.00 93.25 80 MET A C 1
ATOM 646 O O . MET A 1 80 ? 7.256 1.470 -3.259 1.00 93.25 80 MET A O 1
ATOM 650 N N . GLU A 1 81 ? 6.861 3.473 -2.320 1.00 89.81 81 GLU A N 1
ATOM 651 C CA . GLU A 1 81 ? 8.272 3.877 -2.188 1.00 89.81 81 GLU A CA 1
ATOM 652 C C . GLU A 1 81 ? 9.057 2.939 -1.264 1.00 89.81 81 GLU A C 1
ATOM 654 O O . GLU A 1 81 ? 10.233 2.681 -1.490 1.00 89.81 81 GLU A O 1
ATOM 659 N N . VAL A 1 82 ? 8.414 2.396 -0.226 1.00 89.06 82 VAL A N 1
ATOM 660 C CA . VAL A 1 82 ? 9.044 1.403 0.661 1.00 89.06 82 VAL A CA 1
ATOM 661 C C . VAL A 1 82 ? 9.018 -0.002 0.047 1.00 89.06 82 VAL A C 1
ATOM 663 O O . VAL A 1 82 ? 9.867 -0.840 0.362 1.00 89.06 82 VAL A O 1
ATOM 666 N N . ALA A 1 83 ? 8.037 -0.294 -0.809 1.00 89.81 83 ALA A N 1
ATOM 667 C CA . ALA A 1 83 ? 7.897 -1.600 -1.440 1.00 89.81 83 ALA A CA 1
ATOM 668 C C . ALA A 1 83 ? 8.819 -1.793 -2.655 1.00 89.81 83 ALA A C 1
ATOM 670 O O . ALA A 1 83 ? 9.245 -2.925 -2.913 1.00 89.81 83 ALA A O 1
ATOM 671 N N . CYS A 1 84 ? 9.130 -0.717 -3.380 1.00 90.44 84 CYS A N 1
ATOM 672 C CA . CYS A 1 84 ? 9.841 -0.742 -4.658 1.00 90.44 84 CYS A CA 1
ATOM 673 C C . CYS A 1 84 ? 11.188 -0.004 -4.588 1.00 90.44 84 CYS A C 1
ATOM 675 O O . CYS A 1 84 ? 11.392 0.845 -3.731 1.00 90.44 84 CYS A O 1
ATOM 677 N N . ASP A 1 85 ? 12.115 -0.316 -5.494 1.00 87.69 85 ASP A N 1
ATOM 678 C CA . ASP A 1 85 ? 13.437 0.336 -5.581 1.00 87.69 85 ASP A CA 1
ATOM 679 C C . ASP A 1 85 ? 13.510 1.530 -6.547 1.00 87.69 85 ASP A C 1
ATOM 681 O O . ASP A 1 85 ? 14.599 2.036 -6.818 1.00 87.69 85 ASP A O 1
ATOM 685 N N . GLY A 1 86 ? 12.371 1.990 -7.064 1.00 86.38 86 GLY A N 1
ATOM 686 C CA . GLY A 1 86 ? 12.303 3.089 -8.020 1.00 86.38 86 GLY A CA 1
ATOM 687 C C . GLY A 1 86 ? 10.985 3.853 -7.962 1.00 86.38 86 GLY A C 1
ATOM 688 O O . GLY A 1 86 ? 10.041 3.463 -7.272 1.00 86.38 86 GLY A O 1
ATOM 689 N N . ASP A 1 87 ? 10.923 4.947 -8.720 1.00 88.00 87 ASP A N 1
ATOM 690 C CA . ASP A 1 87 ? 9.784 5.860 -8.712 1.00 88.00 87 ASP A CA 1
ATOM 691 C C . ASP A 1 87 ? 8.597 5.306 -9.506 1.00 88.00 87 ASP A C 1
ATOM 693 O O . ASP A 1 87 ? 8.563 5.297 -10.744 1.00 88.00 87 ASP A O 1
ATOM 697 N N . VAL A 1 88 ? 7.579 4.879 -8.765 1.00 91.31 88 VAL A N 1
ATOM 698 C CA . VAL A 1 88 ? 6.300 4.388 -9.299 1.00 91.31 88 VAL A CA 1
ATOM 699 C C . VAL A 1 88 ? 5.326 5.535 -9.595 1.00 91.31 88 VAL A C 1
ATOM 701 O O . VAL A 1 88 ? 4.435 5.419 -10.437 1.00 91.31 88 VAL A O 1
ATOM 704 N N . PHE A 1 89 ? 5.514 6.676 -8.931 1.00 93.81 89 PHE A N 1
ATOM 705 C CA . PHE A 1 89 ? 4.653 7.848 -9.046 1.00 93.81 89 PHE A CA 1
ATOM 706 C C . PHE A 1 89 ? 5.447 9.097 -9.428 1.00 93.81 89 PHE A C 1
ATOM 708 O O . PHE A 1 89 ? 6.569 9.295 -8.972 1.00 93.81 89 PHE A O 1
ATOM 715 N N . LYS A 1 90 ? 4.823 9.982 -10.207 1.00 91.00 90 LYS A N 1
ATOM 716 C CA . LYS A 1 90 ? 5.295 11.342 -10.494 1.00 91.00 90 LYS A CA 1
ATOM 717 C C . LYS A 1 90 ? 4.425 12.363 -9.745 1.00 91.00 90 LYS A C 1
ATOM 719 O O . LYS A 1 90 ? 3.224 12.129 -9.572 1.00 91.00 90 LYS A O 1
ATOM 724 N N . PRO A 1 91 ? 4.991 13.494 -9.289 1.00 88.56 91 PRO A N 1
ATOM 725 C CA . PRO A 1 91 ? 4.198 14.571 -8.706 1.00 88.56 91 PRO A CA 1
ATOM 726 C C . PRO A 1 91 ? 3.256 15.167 -9.756 1.00 88.56 91 PRO A C 1
ATOM 728 O O . PRO A 1 91 ? 3.565 15.184 -10.946 1.00 88.56 91 PRO A O 1
ATOM 731 N N . THR A 1 92 ? 2.100 15.653 -9.311 1.00 88.94 92 THR A N 1
ATOM 732 C CA . THR A 1 92 ? 1.099 16.285 -10.182 1.00 88.94 92 THR A CA 1
ATOM 733 C C . THR A 1 92 ? 0.723 17.661 -9.644 1.00 88.94 92 THR A C 1
ATOM 735 O O . THR A 1 92 ? 0.700 17.871 -8.437 1.00 88.94 92 THR A O 1
ATOM 738 N N . ASN A 1 93 ? 0.396 18.594 -10.541 1.00 83.94 93 ASN A N 1
ATOM 739 C CA . ASN A 1 93 ? -0.032 19.956 -10.187 1.00 83.94 93 ASN A CA 1
ATOM 740 C C . ASN A 1 93 ? -1.549 20.070 -9.922 1.00 83.94 93 ASN A C 1
ATOM 742 O O . ASN A 1 93 ? -2.078 21.172 -9.799 1.00 83.94 93 ASN A O 1
ATOM 746 N N . LEU A 1 94 ? -2.265 18.945 -9.882 1.00 82.12 94 LEU A N 1
ATOM 747 C CA . LEU A 1 94 ? -3.704 18.894 -9.638 1.00 82.12 94 LEU A CA 1
ATOM 748 C C . LEU A 1 94 ? -3.964 18.995 -8.133 1.00 82.12 94 LEU A C 1
ATOM 750 O O . LEU A 1 94 ? -3.369 18.262 -7.347 1.00 82.12 94 LEU A O 1
ATOM 754 N N . ALA A 1 95 ? -4.883 19.877 -7.739 1.00 75.25 95 ALA A N 1
ATOM 755 C CA . ALA A 1 95 ? -5.166 20.152 -6.331 1.00 75.25 95 ALA A CA 1
ATOM 756 C C . ALA A 1 95 ? -5.684 18.918 -5.560 1.00 75.25 95 ALA A C 1
ATOM 758 O O . ALA A 1 95 ? -5.355 18.738 -4.390 1.00 75.25 95 ALA A O 1
ATOM 759 N N . ASP A 1 96 ? -6.460 18.047 -6.214 1.00 79.06 96 ASP A N 1
ATOM 760 C CA . ASP A 1 96 ? -7.164 16.943 -5.544 1.00 79.06 96 ASP A CA 1
ATOM 761 C C . ASP A 1 96 ? -6.414 15.603 -5.539 1.00 79.06 96 ASP A C 1
ATOM 763 O O . ASP A 1 96 ? -6.712 14.726 -4.708 1.00 79.06 96 ASP A O 1
ATOM 767 N N . VAL A 1 97 ? -5.453 15.443 -6.456 1.00 84.75 97 VAL A N 1
ATOM 768 C CA . VAL A 1 97 ? -4.680 14.215 -6.672 1.00 84.75 97 VAL A CA 1
ATOM 769 C C . VAL A 1 97 ? -3.191 14.581 -6.765 1.00 84.75 97 VAL A C 1
ATOM 771 O O . VAL A 1 97 ? -2.727 15.014 -7.819 1.00 84.75 97 VAL A O 1
ATOM 774 N N . PRO A 1 98 ? -2.421 14.414 -5.673 1.00 86.31 98 PRO A N 1
ATOM 775 C CA . PRO A 1 98 ? -1.042 14.907 -5.592 1.00 86.31 98 PRO A CA 1
ATOM 776 C C . PRO A 1 98 ? -0.027 14.052 -6.372 1.00 86.31 98 PRO A C 1
ATOM 778 O O . PRO A 1 98 ? 1.131 14.447 -6.520 1.00 86.31 98 PRO A O 1
ATOM 781 N N . ILE A 1 99 ? -0.430 12.868 -6.840 1.00 90.88 99 ILE A N 1
ATOM 782 C CA . ILE A 1 99 ? 0.434 11.894 -7.512 1.00 90.88 99 ILE A CA 1
ATOM 783 C C . ILE A 1 99 ? -0.235 11.352 -8.775 1.00 90.88 99 ILE A C 1
ATOM 785 O O . ILE A 1 99 ? -1.445 11.160 -8.811 1.00 90.88 99 ILE A O 1
ATOM 789 N N . MET A 1 100 ? 0.567 11.040 -9.784 1.00 92.38 100 MET A N 1
ATOM 790 C CA . MET A 1 100 ? 0.135 10.349 -10.995 1.00 92.38 100 MET A CA 1
ATOM 791 C C . MET A 1 100 ? 1.036 9.145 -11.231 1.00 92.38 100 MET A C 1
ATOM 793 O O . MET A 1 100 ? 2.213 9.154 -10.867 1.00 92.38 100 MET A O 1
ATOM 797 N N . LEU A 1 101 ? 0.478 8.100 -11.833 1.00 91.00 101 LEU A N 1
ATOM 798 C CA . LEU A 1 101 ? 1.221 6.891 -12.146 1.00 91.00 101 LEU A CA 1
ATOM 799 C C . LEU A 1 101 ? 2.328 7.171 -13.171 1.00 91.00 101 LEU A C 1
ATOM 801 O O . LEU A 1 101 ? 2.104 7.840 -14.180 1.00 91.00 101 LEU A O 1
ATOM 805 N N . ASN A 1 102 ? 3.524 6.648 -12.918 1.00 89.50 102 ASN A N 1
ATOM 806 C CA . ASN A 1 102 ? 4.611 6.666 -13.883 1.00 89.50 102 ASN A CA 1
ATOM 807 C C . ASN A 1 102 ? 4.513 5.431 -14.790 1.00 89.50 102 ASN A C 1
ATOM 809 O O . ASN A 1 102 ? 5.008 4.369 -14.431 1.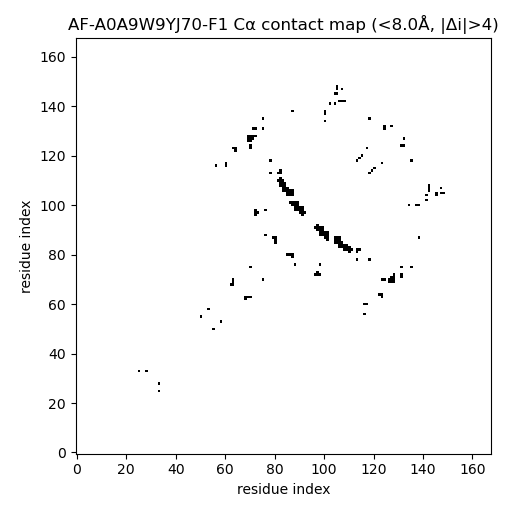00 89.50 102 ASN A O 1
ATOM 813 N N . ILE A 1 103 ? 3.880 5.569 -15.956 1.00 84.44 103 ILE A N 1
ATOM 814 C CA . ILE A 1 103 ? 3.711 4.461 -16.918 1.00 84.44 103 ILE A CA 1
ATOM 815 C C . ILE A 1 103 ? 5.039 3.897 -17.447 1.00 84.44 103 ILE A C 1
ATOM 817 O O . ILE A 1 103 ? 5.098 2.731 -17.815 1.00 84.44 103 ILE A O 1
ATOM 821 N N . ASP A 1 104 ? 6.106 4.697 -17.420 1.00 81.62 104 ASP A N 1
ATOM 822 C CA . ASP A 1 104 ? 7.453 4.305 -17.853 1.00 81.62 104 ASP A CA 1
ATOM 823 C C . ASP A 1 104 ? 8.321 3.826 -16.674 1.00 81.62 104 ASP A C 1
ATOM 825 O O . ASP A 1 104 ? 9.551 3.804 -16.760 1.00 81.62 104 ASP A O 1
ATOM 829 N N . SER A 1 105 ? 7.711 3.533 -15.520 1.00 83.31 105 SER A N 1
ATOM 830 C CA . SER A 1 105 ? 8.456 3.125 -14.331 1.00 83.31 105 SER A CA 1
ATOM 831 C C . SER A 1 105 ? 9.142 1.780 -14.549 1.00 83.31 105 SER A C 1
ATOM 833 O O . SER A 1 105 ? 8.514 0.791 -14.915 1.00 83.31 105 SER A O 1
ATOM 835 N N . THR A 1 106 ? 10.438 1.727 -14.246 1.00 83.44 106 THR A N 1
ATOM 836 C CA . THR A 1 106 ? 11.223 0.486 -14.198 1.00 83.44 106 THR A CA 1
ATOM 837 C C . THR A 1 106 ? 11.341 -0.066 -12.776 1.00 83.44 106 THR A C 1
ATOM 839 O O . THR A 1 106 ? 12.244 -0.857 -12.502 1.00 83.44 106 THR A O 1
ATOM 842 N N . ALA A 1 107 ? 10.504 0.408 -11.847 1.00 87.12 107 ALA A N 1
ATOM 843 C CA . ALA A 1 107 ? 10.570 0.037 -10.441 1.00 87.12 107 ALA A CA 1
ATOM 844 C C . ALA A 1 107 ? 10.304 -1.461 -10.248 1.00 87.12 107 ALA A C 1
ATOM 846 O O . ALA A 1 107 ? 9.404 -2.035 -10.859 1.00 87.12 107 ALA A O 1
ATOM 847 N N . VAL A 1 108 ? 11.075 -2.092 -9.364 1.00 85.19 108 VAL A N 1
ATOM 848 C CA . VAL A 1 108 ? 10.938 -3.511 -9.037 1.00 85.19 108 VAL A CA 1
ATOM 849 C C . VAL A 1 108 ? 10.525 -3.657 -7.581 1.00 85.19 108 VAL A C 1
ATOM 851 O O . VAL A 1 108 ? 11.056 -2.994 -6.689 1.00 85.19 108 VAL A O 1
ATOM 854 N N . VAL A 1 109 ? 9.598 -4.578 -7.318 1.00 88.19 109 VAL A N 1
ATOM 855 C CA . VAL A 1 109 ? 9.200 -4.923 -5.951 1.00 88.19 109 VAL A CA 1
ATOM 856 C C . VAL A 1 109 ? 10.380 -5.574 -5.226 1.00 88.19 109 VAL A C 1
ATOM 858 O O . VAL A 1 109 ? 10.850 -6.647 -5.604 1.00 88.19 109 VAL A O 1
ATOM 861 N N . ARG A 1 110 ? 10.852 -4.935 -4.153 1.00 84.56 110 ARG A N 1
ATOM 862 C CA . ARG A 1 110 ? 11.909 -5.464 -3.276 1.00 84.56 110 ARG A CA 1
ATOM 863 C C . ARG A 1 110 ? 11.355 -5.968 -1.960 1.00 84.56 110 ARG A C 1
ATOM 865 O O . ARG A 1 110 ? 11.759 -7.028 -1.488 1.00 84.56 110 ARG A O 1
ATOM 872 N N . ASN A 1 111 ? 10.427 -5.223 -1.370 1.00 83.56 111 ASN A N 1
ATOM 873 C CA . ASN A 1 111 ? 9.880 -5.550 -0.065 1.00 83.56 111 ASN A CA 1
ATOM 874 C C . ASN A 1 111 ? 8.501 -6.200 -0.205 1.00 83.56 111 ASN A C 1
ATOM 876 O O . ASN A 1 111 ? 7.454 -5.564 -0.071 1.00 83.56 111 ASN A O 1
ATOM 880 N N . VAL A 1 112 ? 8.518 -7.510 -0.460 1.00 85.12 112 VAL A N 1
ATOM 881 C CA . VAL A 1 112 ? 7.308 -8.332 -0.625 1.00 85.12 112 VAL A CA 1
ATOM 882 C C . VAL A 1 112 ? 6.434 -8.323 0.638 1.00 85.12 112 VAL A C 1
ATOM 884 O O . VAL A 1 112 ? 5.212 -8.431 0.544 1.00 85.12 112 VAL A O 1
ATOM 887 N N . ALA A 1 113 ? 7.027 -8.114 1.818 1.00 84.38 113 ALA A N 1
ATOM 888 C CA . ALA A 1 113 ? 6.279 -8.030 3.069 1.00 84.38 113 ALA A CA 1
ATOM 889 C C . ALA A 1 113 ? 5.311 -6.832 3.075 1.00 84.38 113 ALA A C 1
ATOM 891 O O . ALA A 1 113 ? 4.193 -6.955 3.570 1.00 84.38 113 ALA A O 1
ATOM 892 N N . ILE A 1 114 ? 5.672 -5.698 2.461 1.00 87.06 114 ILE A N 1
ATOM 893 C CA . ILE A 1 114 ? 4.773 -4.533 2.360 1.00 87.06 114 ILE A CA 1
ATOM 894 C C . ILE A 1 114 ? 3.537 -4.874 1.526 1.00 87.06 114 ILE A C 1
ATOM 896 O O . ILE A 1 114 ? 2.409 -4.538 1.903 1.00 87.06 114 ILE A O 1
ATOM 900 N N . PHE A 1 115 ? 3.738 -5.601 0.425 1.00 86.75 115 PHE A N 1
ATOM 901 C CA . PHE A 1 115 ? 2.645 -6.091 -0.406 1.00 86.75 115 PHE A CA 1
ATOM 902 C C . PHE A 1 115 ? 1.719 -7.016 0.380 1.00 86.75 115 PHE A C 1
ATOM 904 O O . PHE A 1 115 ? 0.512 -6.787 0.432 1.00 86.75 115 PHE A O 1
ATOM 911 N N . GLN A 1 116 ? 2.286 -8.023 1.041 1.00 86.44 116 GLN A N 1
ATOM 912 C CA . GLN A 1 116 ? 1.523 -9.034 1.771 1.00 86.44 116 GLN A CA 1
ATOM 913 C C . GLN A 1 116 ? 0.776 -8.464 2.985 1.00 86.44 116 GLN A C 1
ATOM 915 O O . GLN A 1 116 ? -0.381 -8.811 3.218 1.00 86.44 116 GLN A O 1
ATOM 920 N N . HIS A 1 117 ? 1.411 -7.589 3.768 1.00 85.25 117 HIS A N 1
ATOM 921 C CA . HIS A 1 117 ? 0.816 -7.075 5.003 1.00 85.25 117 HIS A CA 1
ATOM 922 C C . HIS A 1 117 ? -0.145 -5.901 4.777 1.00 85.25 117 HIS A C 1
ATOM 924 O O . HIS A 1 117 ? -1.104 -5.761 5.551 1.00 85.25 117 HIS A O 1
ATOM 930 N N . PHE A 1 118 ? 0.088 -5.081 3.743 1.00 89.50 118 PHE A N 1
ATOM 931 C CA . PHE A 1 118 ? -0.640 -3.826 3.536 1.00 89.50 118 PHE A CA 1
ATOM 932 C C . PHE A 1 118 ? -1.325 -3.732 2.178 1.00 89.50 118 PHE A C 1
ATOM 934 O O . PHE A 1 118 ? -2.545 -3.593 2.137 1.00 89.50 118 PHE A O 1
ATOM 941 N N . LEU A 1 119 ? -0.580 -3.812 1.071 1.00 89.44 119 LEU A N 1
ATOM 942 C CA . LEU A 1 119 ? -1.148 -3.507 -0.250 1.00 89.44 119 LEU A CA 1
ATOM 943 C C . LEU A 1 119 ? -2.236 -4.505 -0.658 1.00 89.44 119 LEU A C 1
ATOM 945 O O . LEU A 1 119 ? -3.279 -4.098 -1.150 1.00 89.44 119 LEU A O 1
ATOM 949 N N . LEU A 1 120 ? -2.056 -5.792 -0.367 1.00 89.19 120 LEU A N 1
ATOM 950 C CA . LEU A 1 120 ? -3.039 -6.838 -0.672 1.00 89.19 120 LEU A CA 1
ATOM 951 C C . LEU A 1 120 ? -4.117 -7.000 0.411 1.00 89.19 120 LEU A C 1
ATOM 953 O O . LEU A 1 120 ? -5.013 -7.836 0.294 1.00 89.19 120 LEU A O 1
ATOM 957 N N . ASN A 1 121 ? -4.059 -6.211 1.483 1.00 92.00 121 ASN A N 1
ATOM 958 C CA . ASN A 1 121 ? -5.037 -6.276 2.557 1.00 92.00 121 ASN A CA 1
ATOM 959 C C . ASN A 1 121 ? -6.237 -5.374 2.245 1.00 92.00 121 ASN A C 1
ATOM 961 O O . ASN A 1 121 ? -6.255 -4.195 2.595 1.00 92.00 121 ASN A O 1
ATOM 965 N N . TRP A 1 122 ? -7.263 -5.954 1.623 1.00 90.94 122 TRP A N 1
ATOM 966 C CA . TRP A 1 122 ? -8.465 -5.243 1.172 1.00 90.94 122 TRP A CA 1
ATOM 967 C C . TRP A 1 122 ? -9.141 -4.384 2.258 1.00 90.94 122 TRP A C 1
ATOM 969 O O . TRP A 1 122 ? -9.637 -3.302 1.953 1.00 90.94 122 TRP A O 1
ATOM 979 N N . LYS A 1 123 ? -9.095 -4.801 3.533 1.00 91.50 123 LYS A N 1
ATOM 980 C CA . LYS A 1 123 ? -9.694 -4.056 4.658 1.00 91.50 123 LYS A CA 1
ATOM 981 C C . LYS A 1 123 ? -9.065 -2.680 4.882 1.00 91.50 123 LYS A C 1
ATOM 983 O O . LYS A 1 123 ? -9.693 -1.803 5.463 1.00 91.50 123 LYS A O 1
ATOM 988 N N . ILE A 1 124 ? -7.813 -2.486 4.464 1.00 90.81 124 ILE A N 1
ATOM 989 C CA . ILE A 1 124 ? -7.159 -1.173 4.533 1.00 90.81 124 ILE A CA 1
ATOM 990 C C . ILE A 1 124 ? -7.788 -0.227 3.504 1.00 90.81 124 ILE A C 1
ATOM 992 O O . ILE A 1 124 ? -7.991 0.951 3.791 1.00 90.81 124 ILE A O 1
ATOM 996 N N . TRP A 1 125 ? -8.136 -0.748 2.330 1.00 94.06 125 TRP A N 1
ATOM 997 C CA . TRP A 1 125 ? -8.579 0.049 1.188 1.00 94.06 125 TRP A CA 1
ATOM 998 C C . TRP A 1 125 ? -10.084 0.301 1.146 1.00 94.06 125 TRP A C 1
ATOM 1000 O O . TRP A 1 125 ? -10.504 1.261 0.513 1.00 94.06 125 TRP A O 1
ATOM 1010 N N . GLU A 1 126 ? -10.881 -0.489 1.866 1.00 91.19 126 GLU A N 1
ATOM 1011 C CA . GLU A 1 126 ? -12.338 -0.312 1.980 1.00 91.19 126 GLU A CA 1
ATOM 1012 C C . GLU A 1 126 ? -12.741 1.112 2.410 1.00 91.19 126 GLU A C 1
ATOM 1014 O O . GLU A 1 126 ? -13.752 1.644 1.963 1.00 91.19 126 GLU A O 1
ATOM 1019 N N . LYS A 1 127 ? -11.919 1.759 3.242 1.00 88.88 127 LYS A N 1
ATOM 1020 C CA . LYS A 1 127 ? -12.140 3.123 3.752 1.00 88.88 127 LYS A CA 1
ATOM 1021 C C . LYS A 1 127 ? -11.260 4.189 3.090 1.00 88.88 127 LYS A C 1
ATOM 1023 O O . LYS A 1 127 ? -11.115 5.292 3.625 1.00 88.88 127 LYS A O 1
ATOM 1028 N N . ALA A 1 128 ? -10.584 3.853 1.995 1.00 92.75 128 ALA A N 1
ATOM 1029 C CA . ALA A 1 128 ? -9.704 4.793 1.319 1.00 92.75 128 ALA A CA 1
ATOM 1030 C C . ALA A 1 128 ? -10.495 5.901 0.611 1.00 92.75 128 ALA A C 1
ATOM 1032 O O . ALA A 1 128 ? -11.655 5.729 0.238 1.00 92.75 128 ALA A O 1
ATOM 1033 N N . LYS A 1 129 ? -9.853 7.060 0.416 1.00 92.69 129 LYS A N 1
ATOM 1034 C CA . LYS A 1 129 ? -10.391 8.126 -0.442 1.00 92.69 129 LYS A CA 1
ATOM 1035 C C . LYS A 1 129 ? -10.696 7.543 -1.831 1.00 92.69 129 LYS A C 1
ATOM 1037 O O . LYS A 1 129 ? -9.923 6.737 -2.347 1.00 92.69 129 LYS A O 1
ATOM 1042 N N . GLN A 1 130 ? -11.790 7.992 -2.445 1.00 92.50 130 GLN A N 1
ATOM 1043 C CA . GLN A 1 130 ? -12.167 7.600 -3.806 1.00 92.50 130 GLN A CA 1
ATOM 1044 C C . GLN A 1 130 ? -10.994 7.792 -4.786 1.00 92.50 130 GLN A C 1
ATOM 1046 O O . GLN A 1 130 ? -10.313 8.825 -4.748 1.00 92.50 130 GLN A O 1
ATOM 1051 N N . GLY A 1 131 ? -10.754 6.796 -5.644 1.00 91.50 131 GLY A N 1
ATOM 1052 C CA . GLY A 1 131 ? -9.660 6.781 -6.617 1.00 91.50 131 GLY A CA 1
ATOM 1053 C C . GLY A 1 131 ? -8.347 6.180 -6.097 1.00 91.50 131 GLY A C 1
ATOM 1054 O O . GLY A 1 131 ? -7.472 5.851 -6.896 1.00 91.50 131 GLY A O 1
ATOM 1055 N N . VAL A 1 132 ? -8.172 6.010 -4.778 1.00 94.38 132 VAL A N 1
ATOM 1056 C CA . VAL A 1 132 ? -6.919 5.469 -4.212 1.00 94.38 132 VAL A CA 1
ATOM 1057 C C . VAL A 1 132 ? -6.780 3.971 -4.476 1.00 94.38 132 VAL A C 1
ATOM 1059 O O . VAL A 1 132 ? -5.684 3.519 -4.798 1.00 94.38 132 VAL A O 1
ATOM 1062 N N . LEU A 1 133 ? -7.864 3.199 -4.352 1.00 94.69 133 LEU A N 1
ATOM 1063 C CA . LEU A 1 133 ? -7.840 1.764 -4.648 1.00 94.69 133 LEU A CA 1
ATOM 1064 C C . LEU A 1 133 ? -7.616 1.526 -6.146 1.00 94.69 133 LEU A C 1
ATOM 1066 O O . LEU A 1 133 ? -6.840 0.658 -6.528 1.00 94.69 133 LEU A O 1
ATOM 1070 N N . GLU A 1 134 ? -8.244 2.330 -6.995 1.00 94.25 134 GLU A N 1
ATOM 1071 C CA . GLU A 1 134 ? -8.075 2.294 -8.444 1.00 94.25 134 GLU A CA 1
ATOM 1072 C C . GLU A 1 134 ? -6.628 2.611 -8.830 1.00 94.25 134 GLU A C 1
ATOM 1074 O O . GLU A 1 134 ? -6.030 1.901 -9.636 1.00 94.25 134 GLU A O 1
ATOM 1079 N N . MET A 1 135 ? -6.030 3.623 -8.194 1.00 94.19 135 MET A N 1
ATOM 1080 C CA . MET A 1 135 ? -4.620 3.948 -8.386 1.00 94.19 135 MET A CA 1
ATOM 1081 C C . MET A 1 135 ? -3.701 2.825 -7.905 1.00 94.19 135 MET A C 1
ATOM 1083 O O . MET A 1 135 ? -2.749 2.498 -8.602 1.00 94.19 135 MET A O 1
ATOM 1087 N N . LEU A 1 136 ? -3.997 2.198 -6.763 1.00 95.25 136 LEU A N 1
ATOM 1088 C CA . LEU A 1 136 ? -3.262 1.029 -6.284 1.00 95.25 136 LEU A CA 1
ATOM 1089 C C . LEU A 1 136 ? -3.297 -0.111 -7.307 1.00 95.25 136 LEU A C 1
ATOM 1091 O O . LEU A 1 136 ? -2.256 -0.679 -7.621 1.00 95.25 136 LEU A O 1
ATOM 1095 N N . LEU A 1 137 ? -4.478 -0.449 -7.823 1.00 93.75 137 LEU A N 1
ATOM 1096 C CA . LEU A 1 137 ? -4.635 -1.532 -8.792 1.00 93.75 137 LEU A CA 1
ATOM 1097 C C . LEU A 1 137 ? -3.905 -1.220 -10.100 1.00 93.75 137 LEU A C 1
ATOM 1099 O O . LEU A 1 137 ? -3.179 -2.077 -10.593 1.00 93.75 137 LEU A O 1
ATOM 1103 N N . ALA A 1 138 ? -4.017 0.011 -10.608 1.00 92.06 138 ALA A N 1
ATOM 1104 C CA . ALA A 1 138 ? -3.267 0.458 -11.781 1.00 92.06 138 ALA A CA 1
ATOM 1105 C C . ALA A 1 138 ? -1.749 0.399 -11.546 1.00 92.06 138 ALA A C 1
ATOM 1107 O O . ALA A 1 138 ? -0.990 0.012 -12.430 1.00 92.06 138 ALA A O 1
ATOM 1108 N N . THR A 1 139 ? -1.292 0.731 -10.335 1.00 91.94 139 THR A N 1
ATOM 1109 C CA . THR A 1 139 ? 0.109 0.572 -9.948 1.00 91.94 139 THR A CA 1
ATOM 1110 C C . THR A 1 139 ? 0.559 -0.883 -9.976 1.00 91.94 139 THR A C 1
ATOM 1112 O O . THR A 1 139 ? 1.622 -1.185 -10.509 1.00 91.94 139 THR A O 1
ATOM 1115 N N . ILE A 1 140 ? -0.222 -1.795 -9.401 1.00 90.75 140 ILE A N 1
ATOM 1116 C CA . ILE A 1 140 ? 0.118 -3.221 -9.411 1.00 90.75 140 ILE A CA 1
ATOM 1117 C C . ILE A 1 140 ? 0.136 -3.745 -10.847 1.00 90.75 140 ILE A C 1
ATOM 1119 O O . ILE A 1 140 ? 1.038 -4.500 -11.199 1.00 90.75 140 ILE A O 1
ATOM 1123 N N . ASP A 1 141 ? -0.809 -3.304 -11.674 1.00 88.12 141 ASP A N 1
ATOM 1124 C CA . ASP A 1 141 ? -0.874 -3.682 -13.078 1.00 88.12 141 ASP A CA 1
ATOM 1125 C C . ASP A 1 141 ? 0.409 -3.300 -13.822 1.00 88.12 141 ASP A C 1
ATOM 1127 O O . ASP A 1 141 ? 1.020 -4.176 -14.420 1.00 88.12 141 ASP A O 1
ATOM 1131 N N . ILE A 1 142 ? 0.910 -2.063 -13.695 1.00 85.81 142 ILE A N 1
ATOM 1132 C CA . ILE A 1 142 ? 2.174 -1.676 -14.352 1.00 85.81 142 ILE A CA 1
ATOM 1133 C C . ILE A 1 142 ? 3.397 -2.407 -13.791 1.00 85.81 142 ILE A C 1
ATOM 1135 O O . ILE A 1 142 ? 4.335 -2.669 -14.536 1.00 85.81 142 ILE A O 1
ATOM 1139 N N . LEU A 1 143 ? 3.401 -2.766 -12.504 1.00 84.81 143 LEU A N 1
ATOM 1140 C CA . LEU A 1 143 ? 4.509 -3.506 -11.890 1.00 84.81 143 LEU A CA 1
ATOM 1141 C C . LEU A 1 143 ? 4.540 -4.972 -12.347 1.00 84.81 143 LEU A C 1
ATOM 1143 O O . LEU A 1 143 ? 5.600 -5.593 -12.329 1.00 84.81 143 LEU A O 1
ATOM 1147 N N . VAL A 1 144 ? 3.390 -5.526 -12.743 1.00 80.56 144 VAL A N 1
ATOM 1148 C CA . VAL A 1 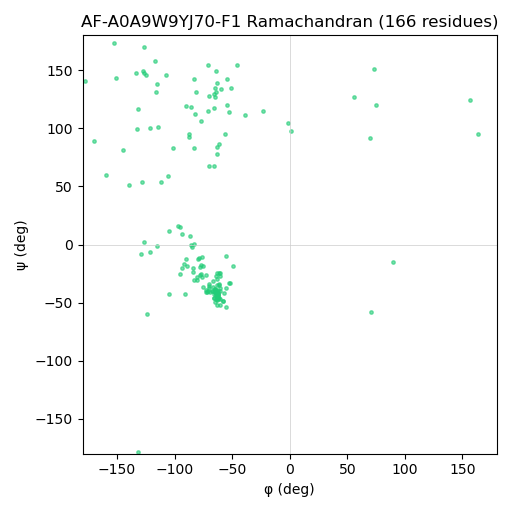144 ? 3.262 -6.894 -13.269 1.00 80.56 144 VAL A CA 1
ATOM 1149 C C . VAL A 1 144 ? 3.410 -6.924 -14.796 1.00 80.56 144 VAL A C 1
ATOM 1151 O O . VAL A 1 144 ? 4.105 -7.794 -15.318 1.00 80.56 144 VAL A O 1
ATOM 1154 N N . HIS A 1 145 ? 2.797 -5.978 -15.516 1.00 67.94 145 HIS A N 1
ATOM 1155 C CA . HIS A 1 145 ? 2.904 -5.825 -16.974 1.00 67.94 145 HIS A CA 1
ATOM 1156 C C . HIS A 1 145 ? 4.281 -5.335 -17.412 1.00 67.94 145 HIS A C 1
ATOM 1158 O O . HIS A 1 145 ? 4.766 -5.738 -18.475 1.00 67.94 145 HIS A O 1
ATOM 1164 N N . GLY A 1 146 ? 4.916 -4.492 -16.592 1.00 57.34 146 GLY A N 1
ATOM 1165 C CA . GLY A 1 146 ? 6.315 -4.105 -16.687 1.00 57.34 146 GLY A CA 1
ATOM 1166 C C . GLY A 1 146 ? 7.177 -5.334 -16.474 1.00 57.34 146 GLY A C 1
ATOM 1167 O O . GLY A 1 146 ? 7.703 -5.581 -15.394 1.00 57.34 146 GLY A O 1
ATOM 1168 N N . SER A 1 147 ? 7.273 -6.139 -17.524 1.00 52.41 147 SER A N 1
ATOM 1169 C CA . SER A 1 147 ? 8.072 -7.344 -17.604 1.00 52.41 147 SER A CA 1
ATOM 1170 C C . SER A 1 147 ? 9.508 -6.968 -17.277 1.00 52.41 147 SER A C 1
ATOM 1172 O O . SER A 1 147 ? 10.250 -6.473 -18.118 1.00 52.41 147 SER A O 1
ATOM 1174 N N . HIS A 1 148 ? 9.844 -7.147 -16.003 1.00 52.59 148 HIS A N 1
ATOM 1175 C CA . HIS A 1 148 ? 11.160 -7.251 -15.412 1.00 52.59 148 HIS A CA 1
ATOM 1176 C C . HIS A 1 148 ? 12.314 -7.174 -16.428 1.00 52.59 148 HIS A C 1
ATOM 1178 O O . HIS A 1 148 ? 12.717 -8.193 -16.990 1.00 52.59 148 HIS A O 1
ATOM 1184 N N . SER A 1 149 ? 13.006 -6.031 -16.483 1.00 47.62 149 SER A N 1
ATOM 1185 C CA . SER A 1 149 ? 14.403 -5.980 -16.967 1.00 47.62 149 SER A CA 1
ATOM 1186 C C . SER A 1 149 ? 15.321 -6.953 -16.178 1.00 47.62 149 SER A C 1
ATOM 1188 O O . SER A 1 149 ? 16.459 -7.226 -16.540 1.00 47.62 149 SER A O 1
ATOM 1190 N N . TYR A 1 150 ? 14.809 -7.530 -15.082 1.00 43.72 150 TYR A N 1
ATOM 1191 C CA . TYR A 1 150 ? 15.456 -8.550 -14.262 1.00 43.72 150 TYR A CA 1
ATOM 1192 C C . TYR A 1 150 ? 15.169 -10.012 -14.678 1.00 43.72 150 TYR A C 1
ATOM 1194 O O . TYR A 1 150 ? 15.867 -10.908 -14.204 1.00 43.72 150 TYR A O 1
ATOM 1202 N N . TYR A 1 151 ? 14.186 -10.287 -15.551 1.00 42.12 151 TYR A N 1
ATOM 1203 C CA . TYR A 1 151 ? 13.932 -11.651 -16.053 1.00 42.12 151 TYR A CA 1
ATOM 1204 C C . TYR A 1 151 ? 14.978 -12.055 -17.102 1.00 42.12 151 TYR A C 1
ATOM 1206 O O . TYR A 1 151 ? 15.346 -13.222 -17.200 1.00 42.12 151 TYR A O 1
ATOM 1214 N N . THR A 1 152 ? 15.540 -11.078 -17.818 1.00 40.34 152 THR A N 1
ATOM 1215 C CA . THR A 1 152 ? 16.672 -11.267 -18.736 1.00 40.34 152 THR A CA 1
ATOM 1216 C C . THR A 1 152 ? 18.017 -11.369 -18.012 1.00 40.34 152 THR A C 1
ATOM 1218 O O . THR A 1 152 ? 18.909 -12.057 -18.497 1.00 40.34 152 THR A O 1
ATOM 1221 N N . PHE A 1 153 ? 18.191 -10.799 -16.812 1.00 42.62 153 PHE A N 1
ATOM 1222 C CA . PHE A 1 153 ? 19.488 -10.873 -16.118 1.00 42.62 153 PHE A CA 1
ATOM 1223 C C . PHE A 1 153 ? 19.774 -12.235 -15.456 1.00 42.62 153 PHE A C 1
ATOM 1225 O O . PHE A 1 153 ? 20.931 -12.620 -15.310 1.00 42.62 153 PHE A O 1
ATOM 1232 N N . LYS A 1 154 ? 18.749 -13.019 -15.092 1.00 36.28 154 LYS A N 1
ATOM 1233 C CA . LYS A 1 154 ? 18.945 -14.352 -14.480 1.00 36.28 154 LYS A CA 1
ATOM 1234 C C . LYS A 1 154 ? 19.193 -15.491 -15.485 1.00 36.28 154 LYS A C 1
ATOM 1236 O O . LYS A 1 154 ? 19.418 -16.614 -15.046 1.00 36.28 154 LYS A O 1
ATOM 1241 N N . HIS A 1 155 ? 19.218 -15.207 -16.792 1.00 41.00 155 HIS A N 1
ATOM 1242 C CA . HIS A 1 155 ? 19.579 -16.175 -17.841 1.00 41.00 155 HIS A CA 1
ATOM 1243 C C . HIS A 1 155 ? 20.862 -15.837 -18.623 1.00 41.00 155 HIS A C 1
ATOM 1245 O O . HIS A 1 155 ? 21.303 -16.655 -19.426 1.00 41.00 155 HIS A O 1
ATOM 1251 N N . HIS A 1 156 ? 21.529 -14.713 -18.342 1.00 41.88 156 HIS A N 1
ATOM 1252 C CA . HIS A 1 156 ? 22.834 -14.385 -18.929 1.00 41.88 156 HIS A CA 1
ATOM 1253 C C . HIS A 1 156 ? 23.974 -14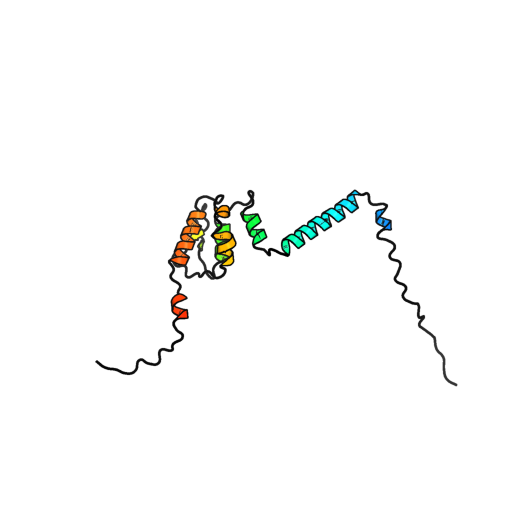.554 -17.917 1.00 41.88 156 HIS A C 1
ATOM 1255 O O . HIS A 1 156 ? 24.737 -13.640 -17.627 1.00 41.88 156 HIS A O 1
ATOM 1261 N N . SER A 1 157 ? 24.114 -15.773 -17.400 1.00 37.44 157 SER A N 1
ATOM 1262 C CA . SER A 1 157 ? 25.410 -16.314 -16.980 1.00 37.44 157 SER A CA 1
ATOM 1263 C C . SER A 1 157 ? 25.803 -17.457 -17.916 1.00 37.44 157 SER A C 1
ATOM 1265 O O . SER A 1 157 ? 26.056 -18.578 -17.483 1.00 37.44 157 SER A O 1
ATOM 1267 N N . VAL A 1 158 ? 25.814 -17.178 -19.217 1.00 40.19 158 VAL A N 1
ATOM 1268 C CA . VAL A 1 158 ? 26.599 -17.930 -20.196 1.00 40.19 158 VAL A CA 1
ATOM 1269 C C . VAL A 1 158 ? 27.327 -16.869 -21.017 1.00 40.19 158 VAL A C 1
ATOM 1271 O O . VAL A 1 158 ? 26.655 -16.025 -21.610 1.00 40.19 158 VAL A O 1
ATOM 1274 N N . PRO A 1 159 ? 28.669 -16.820 -21.001 1.00 39.34 159 PRO A N 1
ATOM 1275 C CA . PRO A 1 159 ? 29.389 -15.868 -21.826 1.00 39.34 159 PRO A CA 1
ATOM 1276 C C . PRO A 1 159 ? 29.152 -16.213 -23.299 1.00 39.34 159 PRO A C 1
ATOM 1278 O O . PRO A 1 159 ? 29.376 -17.347 -23.727 1.00 39.34 159 PRO A O 1
ATOM 1281 N N . GLU A 1 160 ? 28.704 -15.225 -24.074 1.00 39.44 160 GLU A N 1
ATOM 1282 C CA . GLU A 1 160 ? 28.803 -15.225 -25.533 1.00 39.44 160 GLU A CA 1
ATOM 1283 C C . GLU A 1 160 ? 30.285 -15.222 -25.926 1.00 39.44 160 GLU A C 1
ATOM 1285 O O . GLU A 1 160 ? 30.905 -14.195 -26.183 1.00 39.44 160 GLU A O 1
ATOM 1290 N N . SER A 1 161 ? 30.877 -16.410 -25.944 1.00 39.47 161 SER A N 1
ATOM 1291 C CA . SER A 1 161 ? 32.166 -16.678 -26.571 1.00 39.47 161 SER A CA 1
ATOM 1292 C C . SER A 1 161 ? 32.132 -18.026 -27.290 1.00 39.47 161 SER A C 1
ATOM 1294 O O . SER A 1 161 ? 32.991 -18.876 -27.092 1.00 39.47 161 SER A O 1
ATOM 1296 N N . ALA A 1 162 ? 31.122 -18.231 -28.142 1.00 38.41 162 ALA A N 1
ATOM 1297 C CA . ALA A 1 162 ? 31.106 -19.319 -29.123 1.00 38.41 162 ALA A CA 1
ATOM 1298 C C . ALA A 1 162 ? 30.124 -19.037 -30.277 1.00 38.41 162 ALA A C 1
ATOM 1300 O O . ALA A 1 162 ? 29.192 -19.795 -30.516 1.00 38.41 162 ALA A O 1
ATOM 1301 N N . ALA A 1 163 ? 30.333 -17.944 -31.011 1.00 38.16 163 ALA A N 1
ATOM 1302 C CA . ALA A 1 163 ? 29.754 -17.772 -32.347 1.00 38.16 163 ALA A CA 1
ATOM 1303 C C . ALA A 1 163 ? 30.861 -17.396 -33.343 1.00 38.16 163 ALA A C 1
ATOM 1305 O O . ALA A 1 163 ? 30.814 -16.386 -34.036 1.00 38.16 163 ALA A O 1
ATOM 1306 N N . CYS A 1 164 ? 31.900 -18.231 -33.376 1.00 35.97 164 CYS A N 1
ATOM 1307 C CA . CYS A 1 164 ? 32.780 -18.376 -34.525 1.00 35.97 164 CYS A CA 1
ATOM 1308 C C . CYS A 1 164 ? 32.617 -19.819 -35.028 1.00 35.97 164 CYS A C 1
ATOM 1310 O O . CYS A 1 164 ? 32.692 -20.745 -34.223 1.00 35.97 164 CYS A O 1
ATOM 1312 N N . CYS A 1 165 ? 32.413 -19.976 -36.343 1.00 32.81 165 CYS A N 1
ATOM 1313 C CA . CYS A 1 165 ? 32.008 -21.187 -37.085 1.00 32.81 165 CYS A CA 1
ATOM 1314 C C . CYS A 1 165 ? 30.511 -21.537 -36.920 1.00 32.81 165 CYS A C 1
ATOM 1316 O O . CYS A 1 165 ? 30.059 -21.853 -35.835 1.00 32.81 165 CYS A O 1
ATOM 1318 N N . SER A 1 166 ? 29.662 -21.595 -37.951 1.00 37.22 166 SER A N 1
ATOM 1319 C CA . SER A 1 166 ? 29.916 -22.115 -39.295 1.00 37.22 166 SER A CA 1
ATOM 1320 C C . SER A 1 166 ? 28.683 -21.954 -40.213 1.00 37.22 166 SER A C 1
ATOM 1322 O O . SER A 1 166 ? 27.572 -22.263 -39.804 1.00 37.22 166 SER A O 1
ATOM 1324 N N . ARG A 1 167 ? 28.949 -21.593 -41.481 1.00 36.56 167 ARG A N 1
ATOM 1325 C CA . ARG A 1 167 ? 28.384 -22.217 -42.699 1.00 36.56 167 ARG A CA 1
ATOM 1326 C C . ARG A 1 167 ? 26.881 -22.004 -43.012 1.00 36.56 167 ARG A C 1
ATOM 1328 O O . ARG A 1 167 ? 26.065 -22.849 -42.669 1.00 36.56 167 ARG A O 1
ATOM 1335 N N . PHE A 1 168 ? 26.551 -20.963 -43.781 1.00 40.69 168 PHE A N 1
ATOM 1336 C CA . PHE A 1 168 ? 26.207 -20.995 -45.222 1.00 40.69 168 PHE A CA 1
ATOM 1337 C C . PHE A 1 168 ? 25.968 -19.570 -45.733 1.00 40.69 168 PHE A C 1
ATOM 1339 O O . PHE A 1 168 ? 25.410 -18.763 -44.959 1.00 40.69 168 PHE A O 1
#

Secondary structure (DSSP, 8-state):
--------------------SSSGGGGSS-HHHHHHHHHHHHHHHHHHHHTTSS-SHHHHHHHHHSTT--B-HHHHHHHHHHHBSS--EEE---SS--EEE-TT----B--HHHIIIIIT-HHHHTTBPTTHHHHHHHHHHHHHHS--TTTTTTS--S----------

Mean predicted aligned error: 17.95 Å

Foldseek 3Di:
DDDDDDDDDDPPDPDPDDPPDPPVVVVVDPVVVVVVVVVVVCVVVVVVVVCPPDPDLVVVLCLLLDPPDEAELVNLQVLVVVQWPWHQWDADPDPRHGTDGDLVDLIAGDHVVSCVSPLVPVSSCVRYDPPNVVRSVVSVVSNVVSPHPPVVVVPPPPDPPPPDDDDD

Nearest PDB structures (foldseek):
  3ub0-assembly1_C  TM=3.023E-01  e=9.394E+00  Feline infectious peritonitis virus (strain 79-1146)

Radius of gyration: 32.62 Å; Cα contacts (8 Å, |Δi|>4): 110; chains: 1; bounding box: 81×42×108 Å

Solvent-accessible surface area (backbone atoms only — not comparable to full-atom values): 10616 Å² total; per-residue (Å²): 135,88,84,92,83,82,89,88,78,83,85,70,73,86,65,80,75,70,94,74,72,76,69,71,60,55,81,77,46,60,70,65,55,57,47,50,53,50,48,53,49,48,53,50,48,48,52,52,53,59,51,68,80,45,68,64,60,56,55,50,45,51,48,53,57,33,89,86,48,79,40,40,64,68,57,54,49,54,51,46,55,67,19,25,79,38,64,54,60,38,82,43,94,47,92,91,47,61,60,40,79,36,90,86,39,83,38,46,83,70,36,62,63,48,40,66,67,46,74,71,33,62,76,45,49,76,66,32,44,89,65,40,58,59,50,50,51,54,50,52,47,50,55,63,68,46,70,50,84,61,68,61,60,80,70,63,87,64,83,93,80,78,89,74,86,80,91,132